Protein AF-A0A161M6V0-F1 (afdb_monomer)

Foldseek 3Di:
DADPLNLVVLQLVQADCVVPVVDPAWDQDPVRATQGPVAGRHHGDPVSSVVCVVVDDYDDDAADDDFDDDPDDDDQDPDPPGDDDDDTDPVQPPPDPRRDPDDDDDDDDDDDDDPPPVSDDDDDDDD

Organism: Triatoma infestans (NCBI:txid30076)

Mean predicted aligned error: 3.37 Å

InterPro domains:
  IPR002884 P domain [PS51829] (59-127)
  IPR008979 Galactose-binding-like domain superfamily [SSF49785] (50-127)
  IPR036852 Peptidase S8/S53 domain superfamily [G3DSA:3.40.50.200] (1-55)
  IPR036852 Peptidase S8/S53 domain superfamily [SSF52743] (2-56)

Radius of gyration: 18.62 Å; Cα contacts (8 Å, |Δi|>4): 99; chains: 1; bounding box: 44×22×49 Å

Structure (mmCIF, N/CA/C/O backbone):
data_AF-A0A161M6V0-F1
#
_entry.id   AF-A0A161M6V0-F1
#
loop_
_atom_site.group_PDB
_atom_site.id
_atom_site.type_symbol
_atom_site.label_atom_id
_atom_site.label_alt_id
_atom_site.label_comp_id
_atom_site.label_asym_id
_atom_site.label_entity_id
_atom_site.label_seq_id
_atom_site.pdbx_PDB_ins_code
_atom_site.Cartn_x
_atom_site.Cartn_y
_atom_site.Cartn_z
_atom_site.occupancy
_atom_site.B_iso_or_equiv
_atom_site.auth_seq_id
_atom_site.auth_comp_id
_atom_site.auth_asym_id
_atom_site.auth_atom_id
_atom_site.pdbx_PDB_model_num
ATOM 1 N N . GLU A 1 1 ? -19.979 -9.148 14.458 1.00 88.12 1 GLU A N 1
ATOM 2 C CA . GLU A 1 1 ? -19.345 -10.071 13.493 1.00 88.12 1 GLU A CA 1
ATOM 3 C C . GLU A 1 1 ? -18.432 -9.278 12.576 1.00 88.12 1 GLU A C 1
ATOM 5 O O . GLU A 1 1 ? -18.854 -8.231 12.100 1.00 88.12 1 GLU A O 1
ATOM 10 N N . LEU A 1 2 ? -17.194 -9.732 12.375 1.00 97.50 2 LEU A N 1
ATOM 11 C CA . LEU A 1 2 ? -16.195 -9.061 11.534 1.00 97.50 2 LEU A CA 1
ATOM 12 C C . LEU A 1 2 ? -15.879 -9.933 10.321 1.00 97.50 2 LEU A C 1
ATOM 14 O O . LEU A 1 2 ? -15.648 -11.134 10.456 1.00 97.50 2 LEU A O 1
ATOM 18 N N . SER A 1 3 ? -15.824 -9.333 9.135 1.00 98.12 3 SER A N 1
ATOM 19 C CA . SER A 1 3 ? -15.321 -10.012 7.942 1.00 98.12 3 SER A CA 1
ATOM 20 C C . SER A 1 3 ? -13.789 -10.095 7.940 1.00 98.12 3 SER A C 1
ATOM 22 O O . SER A 1 3 ? -13.090 -9.415 8.695 1.00 98.12 3 SER A O 1
ATOM 24 N N . TRP A 1 4 ? -13.236 -10.889 7.021 1.00 98.12 4 TRP A N 1
ATOM 25 C CA . TRP A 1 4 ? -11.787 -10.966 6.820 1.00 98.12 4 TRP A CA 1
ATOM 26 C C . TRP A 1 4 ? -11.166 -9.614 6.417 1.00 98.12 4 TRP A C 1
ATOM 28 O O . TRP A 1 4 ? -10.017 -9.352 6.767 1.00 98.12 4 TRP A O 1
ATOM 38 N N . ARG A 1 5 ? -11.917 -8.748 5.714 1.00 98.06 5 ARG A N 1
ATOM 39 C CA . ARG A 1 5 ? -11.478 -7.386 5.350 1.00 98.06 5 ARG A CA 1
ATOM 40 C C . ARG A 1 5 ? -11.503 -6.458 6.549 1.00 98.06 5 ARG A C 1
ATOM 42 O O . ARG A 1 5 ? -10.535 -5.735 6.758 1.00 98.06 5 ARG A O 1
ATOM 49 N N . ASP A 1 6 ? -12.561 -6.518 7.355 1.00 98.50 6 ASP A N 1
ATOM 50 C CA . ASP A 1 6 ? -12.678 -5.716 8.578 1.00 98.50 6 ASP A CA 1
ATOM 51 C C . ASP A 1 6 ? -11.463 -5.917 9.487 1.00 98.50 6 ASP A C 1
ATOM 53 O O . ASP A 1 6 ? -10.873 -4.955 9.971 1.00 98.50 6 ASP A O 1
ATOM 57 N N . MET A 1 7 ? -11.018 -7.167 9.639 1.00 98.38 7 MET A N 1
ATOM 58 C CA . MET A 1 7 ? -9.849 -7.470 10.457 1.00 98.38 7 MET A CA 1
ATOM 59 C C . MET A 1 7 ? -8.557 -6.838 9.935 1.00 98.38 7 MET A C 1
ATOM 61 O O . MET A 1 7 ? -7.755 -6.333 10.718 1.00 98.38 7 MET A O 1
ATOM 65 N N . GLN A 1 8 ? -8.360 -6.801 8.617 1.00 98.50 8 GLN A N 1
ATOM 66 C CA . GLN A 1 8 ? -7.195 -6.132 8.037 1.00 98.50 8 GLN A CA 1
ATOM 67 C C . GLN A 1 8 ? -7.241 -4.619 8.251 1.00 98.50 8 GLN A C 1
ATOM 69 O O . GLN A 1 8 ? -6.227 -4.021 8.608 1.00 98.50 8 GLN A O 1
ATOM 74 N N . HIS A 1 9 ? -8.415 -4.006 8.079 1.00 98.31 9 HIS A N 1
ATOM 75 C CA . HIS A 1 9 ? -8.617 -2.582 8.348 1.00 98.31 9 HIS A CA 1
ATOM 76 C C . HIS A 1 9 ? -8.311 -2.232 9.802 1.00 98.31 9 HIS A C 1
ATOM 78 O O . HIS A 1 9 ? -7.559 -1.292 10.048 1.00 98.31 9 HIS A O 1
ATOM 84 N N . ILE A 1 10 ? -8.818 -3.021 10.752 1.00 98.62 10 ILE A N 1
ATOM 85 C CA . ILE A 1 10 ? -8.550 -2.832 12.182 1.00 98.62 10 ILE A CA 1
ATOM 86 C C . ILE A 1 10 ? -7.043 -2.884 12.451 1.00 98.62 10 ILE A C 1
ATOM 88 O O . ILE A 1 10 ? -6.514 -1.934 13.019 1.00 98.62 10 ILE A O 1
ATOM 92 N N . VAL A 1 11 ? -6.330 -3.905 11.956 1.00 98.56 11 VAL A N 1
ATOM 93 C CA . VAL A 1 11 ? -4.864 -3.999 12.106 1.00 98.56 11 VAL A CA 1
ATOM 94 C C . VAL A 1 11 ? -4.166 -2.745 11.570 1.00 98.56 11 VAL A C 1
ATOM 96 O O . VAL A 1 11 ? -3.368 -2.137 12.278 1.00 98.56 11 VAL A O 1
ATOM 99 N N . VAL A 1 12 ? -4.490 -2.308 10.348 1.00 98.06 12 VAL A N 1
ATOM 100 C CA . VAL A 1 12 ? -3.888 -1.104 9.744 1.00 98.06 12 VAL A CA 1
ATOM 101 C C . VAL A 1 12 ? -4.149 0.152 10.582 1.00 98.06 12 VAL A C 1
ATOM 103 O O . VAL A 1 12 ? -3.286 1.027 10.667 1.00 98.06 12 VAL A O 1
ATOM 106 N N . MET A 1 13 ? -5.336 0.269 11.179 1.00 97.81 13 MET A N 1
ATOM 107 C CA . MET A 1 13 ? -5.743 1.453 11.938 1.00 97.81 13 MET A CA 1
ATOM 108 C C . MET A 1 13 ? -5.184 1.493 13.359 1.00 97.81 13 MET A C 1
ATOM 110 O O . MET A 1 13 ? -5.011 2.590 13.888 1.00 97.81 13 MET A O 1
ATOM 114 N N . THR A 1 14 ? -4.897 0.340 13.964 1.00 98.56 14 THR A N 1
ATOM 115 C CA . THR A 1 14 ? -4.481 0.246 15.373 1.00 98.56 14 THR A CA 1
ATOM 116 C C . THR A 1 14 ? -3.018 -0.139 15.562 1.00 98.56 14 THR A C 1
ATOM 118 O O . THR A 1 14 ? -2.529 -0.105 16.689 1.00 98.56 14 THR A O 1
ATOM 121 N N . SER A 1 15 ? -2.299 -0.518 14.502 1.00 98.50 15 SER A N 1
ATOM 122 C CA . SER A 1 15 ? -0.864 -0.793 14.586 1.00 98.50 15 SER A CA 1
ATOM 123 C C . SER A 1 15 ? -0.076 0.415 15.105 1.00 98.50 15 SER A C 1
ATOM 125 O O . SER A 1 15 ? -0.275 1.552 14.677 1.00 98.50 15 SER A O 1
ATOM 127 N N . ASN A 1 16 ? 0.873 0.151 16.005 1.00 98.12 16 ASN A N 1
ATOM 128 C CA . ASN A 1 16 ? 1.704 1.160 16.648 1.00 98.12 16 ASN A CA 1
ATOM 129 C C . ASN A 1 16 ? 3.148 1.119 16.108 1.00 98.12 16 ASN A C 1
ATOM 131 O O . ASN A 1 16 ? 3.909 0.200 16.439 1.00 98.12 16 ASN A O 1
ATOM 135 N N . PRO A 1 17 ? 3.576 2.114 15.311 1.00 98.00 17 PRO A N 1
ATOM 136 C CA . PRO A 1 17 ? 4.944 2.180 14.805 1.00 98.00 17 PRO A CA 1
ATOM 137 C C . PRO A 1 17 ? 5.939 2.717 15.845 1.00 98.00 17 PRO A C 1
ATOM 139 O O . PRO A 1 17 ? 7.140 2.513 15.686 1.00 98.00 17 PRO A O 1
ATOM 142 N N . SER A 1 18 ? 5.471 3.392 16.904 1.00 97.81 18 SER A N 1
ATOM 143 C CA . SER A 1 18 ? 6.302 4.185 17.829 1.00 97.81 18 SER A CA 1
ATOM 144 C C . SER A 1 18 ? 7.512 3.432 18.399 1.00 97.81 18 SER A C 1
ATOM 146 O O . SER A 1 18 ? 8.612 3.987 18.355 1.00 97.81 18 SER A O 1
ATOM 148 N N . PRO A 1 19 ? 7.383 2.168 18.858 1.00 97.81 19 PRO A N 1
ATOM 149 C CA . PRO A 1 19 ? 8.519 1.414 19.396 1.00 97.81 19 PRO A CA 1
ATOM 150 C C . PRO A 1 19 ? 9.612 1.095 18.363 1.00 97.81 19 PRO A C 1
ATOM 152 O O . PRO A 1 19 ? 10.735 0.771 18.738 1.00 97.81 19 PRO A O 1
ATOM 155 N N . LEU A 1 20 ? 9.295 1.190 17.068 1.00 97.62 20 LEU A N 1
ATOM 156 C CA . LEU A 1 20 ? 10.148 0.789 15.948 1.00 97.62 20 LEU A CA 1
ATOM 157 C C . LEU A 1 20 ? 10.632 1.978 15.098 1.00 97.62 20 LEU A C 1
ATOM 159 O O . LEU A 1 20 ? 11.352 1.772 14.122 1.00 97.62 20 LEU A O 1
ATOM 163 N N . LEU A 1 21 ? 10.280 3.224 15.445 1.00 97.44 21 LEU A N 1
ATOM 164 C CA . LEU A 1 21 ? 10.591 4.412 14.628 1.00 97.44 21 LEU A CA 1
ATOM 165 C C . LEU A 1 21 ? 12.091 4.709 14.470 1.00 97.44 21 LEU A C 1
ATOM 167 O O . LEU A 1 21 ? 12.459 5.481 13.590 1.00 97.44 21 LEU A O 1
ATOM 171 N N . LYS A 1 22 ? 12.953 4.116 15.305 1.00 97.50 22 LYS A N 1
ATOM 172 C CA . LYS A 1 22 ? 14.416 4.245 15.179 1.00 97.50 22 LYS A CA 1
ATOM 173 C C . LYS A 1 22 ? 14.998 3.402 14.038 1.00 97.50 22 LYS A C 1
ATOM 175 O O . LYS A 1 22 ? 16.119 3.662 13.616 1.00 97.50 22 LYS A O 1
ATOM 180 N N . GLU A 1 23 ? 14.262 2.404 13.553 1.00 98.00 23 GLU A N 1
ATOM 181 C CA . GLU A 1 23 ? 14.673 1.589 12.409 1.00 98.00 23 GLU A CA 1
ATOM 182 C C . GLU A 1 23 ? 14.566 2.386 11.101 1.00 98.00 23 GLU A C 1
ATOM 184 O O . GLU A 1 23 ? 13.716 3.263 10.955 1.00 98.00 23 GLU A O 1
ATOM 189 N N . SER A 1 24 ? 15.407 2.079 10.114 1.00 97.56 24 SER A N 1
ATOM 190 C CA . SER A 1 24 ? 15.340 2.722 8.798 1.00 97.56 24 SER A CA 1
ATOM 191 C C . SER A 1 24 ? 14.222 2.137 7.920 1.00 97.56 24 SER A C 1
ATOM 193 O O . SER A 1 24 ? 13.714 1.040 8.153 1.00 97.56 24 SER A O 1
ATOM 195 N N . GLY A 1 25 ? 13.830 2.876 6.876 1.00 96.38 25 GLY A N 1
ATOM 196 C CA . GLY A 1 25 ? 12.861 2.407 5.876 1.00 96.38 25 GLY A CA 1
ATOM 197 C C . GLY A 1 25 ? 11.393 2.734 6.168 1.00 96.38 25 GLY A C 1
ATOM 198 O O . GLY A 1 25 ? 10.521 2.282 5.430 1.00 96.38 25 GLY A O 1
ATOM 199 N N . TRP A 1 26 ? 11.106 3.526 7.205 1.00 98.25 26 TRP A N 1
ATOM 200 C CA . TRP A 1 26 ? 9.782 4.122 7.392 1.00 98.25 26 TRP A CA 1
ATOM 201 C C . TRP A 1 26 ? 9.519 5.214 6.358 1.00 98.25 26 TRP A C 1
ATOM 203 O O . TRP A 1 26 ? 10.297 6.157 6.224 1.00 98.25 26 TRP A O 1
ATOM 213 N N . ILE A 1 27 ? 8.366 5.132 5.705 1.00 98.00 27 ILE A N 1
ATOM 214 C CA . ILE A 1 27 ? 7.815 6.187 4.855 1.00 98.00 27 ILE A CA 1
ATOM 215 C C . ILE A 1 27 ? 6.448 6.613 5.396 1.00 98.00 27 ILE A C 1
ATOM 217 O O . ILE A 1 27 ? 5.787 5.861 6.114 1.00 98.00 27 ILE A O 1
ATOM 221 N N . THR A 1 28 ? 6.030 7.835 5.082 1.00 97.88 28 THR A N 1
ATOM 222 C CA . THR A 1 28 ? 4.664 8.302 5.342 1.00 97.88 28 THR A CA 1
ATOM 223 C C . THR A 1 28 ? 3.857 8.149 4.055 1.00 97.88 28 THR A C 1
ATOM 225 O O . THR A 1 28 ? 4.283 8.648 3.018 1.00 97.88 28 THR A O 1
ATOM 228 N N . ASN A 1 29 ? 2.723 7.448 4.102 1.00 97.06 29 ASN A N 1
ATOM 229 C CA . ASN A 1 29 ? 1.860 7.254 2.933 1.00 97.06 29 ASN A CA 1
ATOM 230 C C . ASN A 1 29 ? 0.907 8.449 2.696 1.00 97.06 29 ASN A C 1
ATOM 232 O O . ASN A 1 29 ? 0.855 9.385 3.496 1.00 97.06 29 ASN A O 1
ATOM 236 N N . GLY A 1 30 ? 0.108 8.394 1.624 1.00 95.75 30 GLY A N 1
ATOM 237 C CA . GLY A 1 30 ? -0.818 9.471 1.235 1.00 95.75 30 GLY A CA 1
ATOM 238 C C . GLY A 1 30 ? -1.936 9.792 2.240 1.00 95.75 30 GLY A C 1
ATOM 239 O O . GLY A 1 30 ? -2.583 10.824 2.115 1.00 95.75 30 GLY A O 1
ATOM 240 N N . VAL A 1 31 ? -2.145 8.953 3.262 1.00 95.56 31 VAL A N 1
ATOM 241 C CA . VAL A 1 31 ? -3.099 9.194 4.364 1.00 95.56 31 VAL A CA 1
ATOM 242 C C . VAL A 1 31 ? -2.390 9.458 5.698 1.00 95.56 31 VAL A C 1
ATOM 244 O O . VAL A 1 31 ? -2.953 9.242 6.769 1.00 95.56 31 VAL A O 1
ATOM 247 N N . ASN A 1 32 ? -1.135 9.914 5.635 1.00 96.62 32 ASN A N 1
ATOM 248 C CA . ASN A 1 32 ? -0.302 10.300 6.773 1.00 96.62 32 ASN A CA 1
ATOM 249 C C . ASN A 1 32 ? -0.038 9.183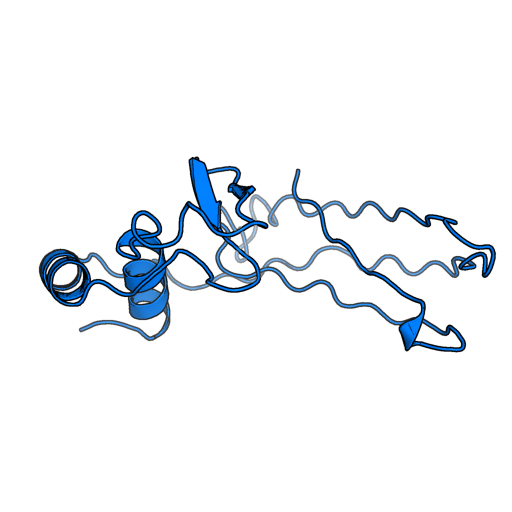 7.806 1.00 96.62 32 ASN A C 1
ATOM 251 O O . ASN A 1 32 ? 0.200 9.451 8.984 1.00 96.62 32 ASN A O 1
ATOM 255 N N . ARG A 1 33 ? -0.044 7.913 7.381 1.00 97.12 33 ARG A N 1
ATOM 256 C CA . ARG A 1 33 ? 0.354 6.776 8.226 1.00 97.12 33 ARG A CA 1
ATOM 257 C C . ARG A 1 33 ? 1.793 6.363 7.939 1.00 97.12 33 ARG A C 1
ATOM 259 O O . ARG A 1 33 ? 2.233 6.371 6.788 1.00 97.12 33 ARG A O 1
ATOM 266 N N . LYS A 1 34 ? 2.520 5.974 8.988 1.00 98.12 34 LYS A N 1
ATOM 267 C CA . LYS A 1 34 ? 3.853 5.374 8.861 1.00 98.12 34 LYS A CA 1
ATOM 268 C C . LYS A 1 34 ? 3.725 3.934 8.374 1.00 98.12 34 LYS A C 1
ATOM 270 O O . LYS A 1 34 ? 2.963 3.159 8.941 1.00 98.12 34 LYS A O 1
ATOM 275 N N . VAL A 1 35 ? 4.491 3.587 7.346 1.00 98.25 3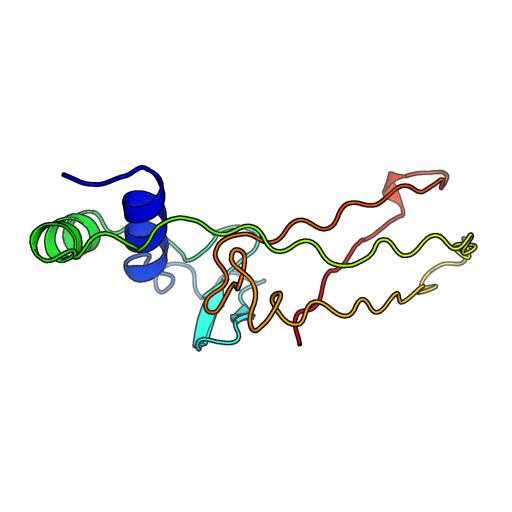5 VAL A N 1
ATOM 276 C CA . VAL A 1 35 ? 4.584 2.227 6.812 1.00 98.25 35 VAL A CA 1
ATOM 277 C C . VAL A 1 35 ? 6.042 1.875 6.531 1.00 98.25 35 VAL A C 1
ATOM 279 O O . VAL A 1 35 ? 6.835 2.728 6.134 1.00 98.25 35 VAL A O 1
ATOM 282 N N . SER A 1 36 ? 6.406 0.622 6.769 1.00 98.38 36 SER A N 1
ATOM 283 C CA . SER A 1 36 ? 7.725 0.062 6.488 1.00 98.38 36 SER A CA 1
ATOM 284 C C . SER A 1 36 ? 7.572 -1.257 5.745 1.00 98.38 36 SER A C 1
ATOM 286 O O . SER A 1 36 ? 6.744 -2.089 6.109 1.00 98.38 36 SER A O 1
ATOM 288 N N . HIS A 1 37 ? 8.426 -1.507 4.753 1.00 97.62 37 HIS A N 1
ATOM 289 C CA . HIS A 1 37 ? 8.481 -2.817 4.096 1.00 97.62 37 HIS A CA 1
ATOM 290 C C . HIS A 1 37 ? 8.912 -3.949 5.046 1.00 97.62 37 HIS A C 1
ATOM 292 O O . HIS A 1 37 ? 8.635 -5.110 4.763 1.00 97.62 37 HIS A O 1
ATOM 298 N N . LYS A 1 38 ? 9.569 -3.625 6.170 1.00 97.81 38 LYS A N 1
ATOM 299 C CA . LYS A 1 38 ? 10.005 -4.594 7.189 1.00 97.81 38 LYS A CA 1
ATOM 300 C C . LYS A 1 38 ? 8.932 -4.857 8.251 1.00 97.81 38 LYS A C 1
ATOM 302 O O . LYS A 1 38 ? 8.872 -5.960 8.780 1.00 97.81 38 LYS A O 1
ATOM 307 N N . PHE A 1 39 ? 8.103 -3.858 8.565 1.00 98.06 39 PHE A N 1
ATOM 308 C CA . PHE A 1 39 ? 7.204 -3.888 9.732 1.00 98.06 39 PHE A CA 1
ATOM 309 C C . PHE A 1 39 ? 5.726 -3.612 9.422 1.00 98.06 39 PHE A C 1
ATOM 311 O O . PHE A 1 39 ? 4.913 -3.552 10.342 1.00 98.06 39 PHE A O 1
ATOM 318 N N . GLY A 1 40 ? 5.353 -3.400 8.158 1.00 98.19 40 GLY A N 1
ATOM 319 C CA . GLY A 1 40 ? 4.006 -2.953 7.806 1.00 98.19 40 GLY A CA 1
ATOM 320 C C . GLY A 1 40 ? 3.679 -1.619 8.481 1.00 98.19 40 GLY A C 1
ATOM 321 O O . GLY A 1 40 ? 4.484 -0.688 8.429 1.00 98.19 40 GLY A O 1
ATOM 322 N N . TYR A 1 41 ? 2.518 -1.534 9.131 1.00 98.44 41 TYR A N 1
ATOM 323 C CA . TYR A 1 41 ? 2.078 -0.345 9.876 1.00 98.44 41 TYR A CA 1
ATOM 324 C C . TYR A 1 41 ? 2.623 -0.271 11.318 1.00 98.44 41 TYR A C 1
ATOM 326 O O . TYR A 1 41 ? 2.367 0.704 12.020 1.00 98.44 41 TYR A O 1
ATOM 334 N N . GLY A 1 42 ? 3.402 -1.263 11.768 1.00 98.31 42 GLY A N 1
ATOM 335 C CA . GLY A 1 42 ? 3.968 -1.324 13.118 1.00 98.31 42 GLY A CA 1
ATOM 336 C C . GLY A 1 42 ? 3.501 -2.539 13.914 1.00 98.31 42 GLY A C 1
ATOM 337 O O . GLY A 1 42 ? 2.948 -3.491 13.368 1.00 98.31 42 GLY A O 1
ATOM 338 N N . LEU A 1 43 ? 3.748 -2.514 15.223 1.00 98.19 43 LEU A N 1
ATOM 339 C CA . LEU A 1 43 ? 3.369 -3.608 16.118 1.00 98.19 43 LEU A CA 1
ATOM 340 C C . LEU A 1 43 ? 1.848 -3.659 16.287 1.00 98.19 43 LEU A C 1
ATOM 342 O O . LEU A 1 43 ? 1.203 -2.619 16.384 1.00 98.19 43 LEU A O 1
ATOM 346 N N . MET A 1 44 ? 1.276 -4.861 16.345 1.00 98.19 44 MET A N 1
ATOM 347 C CA . MET A 1 44 ? -0.138 -5.028 16.688 1.00 98.19 44 MET A CA 1
ATOM 348 C C . MET A 1 44 ? -0.367 -4.655 18.155 1.00 98.19 44 MET A C 1
ATOM 350 O O . MET A 1 44 ? 0.315 -5.169 19.041 1.00 98.19 44 MET A O 1
ATOM 354 N N . ASP A 1 45 ? -1.343 -3.787 18.400 1.00 98.12 45 ASP A N 1
ATOM 355 C CA . ASP A 1 45 ? -1.815 -3.435 19.736 1.00 98.12 45 ASP A CA 1
ATOM 356 C C . ASP A 1 45 ? -3.148 -4.147 19.992 1.00 98.12 45 ASP A C 1
ATOM 358 O O . ASP A 1 45 ? -4.188 -3.754 19.466 1.00 98.12 45 ASP A O 1
ATOM 362 N N . GLY A 1 46 ? -3.109 -5.227 20.776 1.00 98.38 46 GLY A N 1
ATOM 363 C CA . GLY A 1 46 ? -4.285 -6.064 21.019 1.00 98.38 46 GLY A CA 1
ATOM 364 C C . GLY A 1 46 ? -5.425 -5.326 21.724 1.00 98.38 46 GLY A C 1
ATOM 365 O O . GLY A 1 46 ? -6.586 -5.548 21.388 1.00 98.38 46 GLY A O 1
ATOM 366 N N . ALA A 1 47 ? -5.112 -4.418 22.652 1.00 98.50 47 ALA A N 1
ATOM 367 C CA . ALA A 1 47 ? -6.131 -3.638 23.347 1.00 98.50 47 ALA A CA 1
ATOM 368 C C . ALA A 1 47 ? -6.790 -2.639 22.389 1.00 98.50 47 ALA A C 1
ATOM 370 O O . ALA A 1 47 ? -8.015 -2.564 22.322 1.00 98.50 47 ALA A O 1
ATOM 371 N N . ALA A 1 48 ? -5.993 -1.924 21.589 1.00 98.56 48 ALA A N 1
ATOM 372 C CA . ALA A 1 48 ? -6.522 -1.005 20.585 1.00 98.56 48 ALA A CA 1
ATOM 373 C C . ALA A 1 48 ? -7.356 -1.731 19.514 1.00 98.56 48 ALA A C 1
ATOM 375 O O . ALA A 1 48 ? -8.407 -1.225 19.121 1.00 98.56 48 ALA A O 1
ATOM 376 N N . MET A 1 49 ? -6.931 -2.925 19.083 1.00 98.69 49 MET A N 1
ATOM 377 C CA . MET A 1 49 ? -7.682 -3.759 18.137 1.00 98.69 49 MET A CA 1
ATOM 378 C C . MET A 1 49 ? -9.064 -4.139 18.676 1.00 98.69 49 MET A C 1
ATOM 380 O O . MET A 1 49 ? -10.052 -3.959 17.968 1.00 98.69 49 MET A O 1
ATOM 384 N N . VAL A 1 50 ? -9.148 -4.641 19.915 1.00 98.44 50 VAL A N 1
ATOM 385 C CA . VAL A 1 50 ? -10.429 -5.034 20.531 1.00 98.44 50 VAL A CA 1
ATOM 386 C C . VAL A 1 50 ? -11.327 -3.815 20.743 1.00 98.44 50 VAL A C 1
ATOM 388 O O . VAL A 1 50 ? -12.483 -3.840 20.330 1.00 98.44 50 VAL A O 1
ATOM 391 N N . ASN A 1 51 ? -10.786 -2.721 21.284 1.00 98.44 51 ASN A N 1
ATOM 392 C CA . ASN A 1 51 ? -11.553 -1.494 21.515 1.00 98.44 51 ASN A CA 1
ATOM 393 C C . ASN A 1 51 ? -12.145 -0.924 20.215 1.00 98.44 51 ASN A C 1
ATOM 395 O O . ASN A 1 51 ? -13.283 -0.456 20.203 1.00 98.44 51 ASN A O 1
ATOM 399 N N . LEU A 1 52 ? -11.385 -0.961 19.111 1.00 98.56 52 LEU A N 1
ATOM 400 C CA . LEU A 1 52 ? -11.887 -0.535 17.805 1.00 98.56 52 LEU A CA 1
ATOM 401 C C . LEU A 1 52 ? -12.917 -1.527 17.243 1.00 98.56 52 LEU A C 1
ATOM 403 O O . LEU A 1 52 ? -13.915 -1.101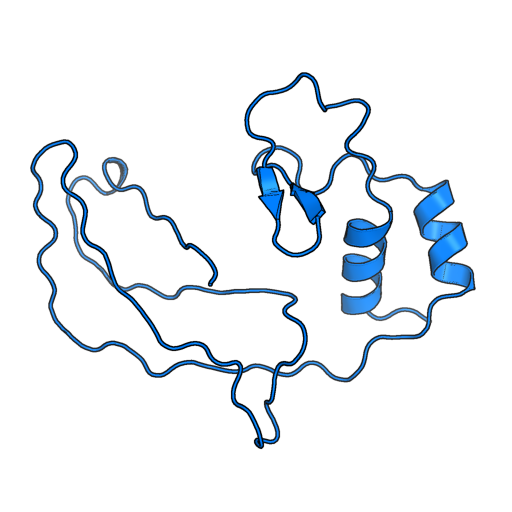 16.665 1.00 98.56 52 LEU A O 1
ATOM 407 N N . ALA A 1 53 ? -12.698 -2.832 17.428 1.00 98.44 53 ALA A N 1
ATOM 408 C CA . ALA A 1 53 ? -13.597 -3.889 16.969 1.00 98.44 53 ALA A CA 1
ATOM 409 C C . ALA A 1 53 ? -15.000 -3.804 17.595 1.00 98.44 53 ALA A C 1
ATOM 411 O O . ALA A 1 53 ? -15.987 -4.035 16.899 1.00 98.44 53 ALA A O 1
ATOM 412 N N . GLU A 1 54 ? -15.105 -3.447 18.879 1.00 98.06 54 GLU A N 1
ATOM 413 C CA . GLU A 1 54 ? -16.387 -3.308 19.593 1.00 98.06 54 GLU A CA 1
ATOM 414 C C . GLU A 1 54 ? -17.297 -2.219 19.006 1.00 98.06 54 GLU A C 1
ATOM 416 O O . GLU A 1 54 ? -18.519 -2.294 19.120 1.00 98.06 54 GLU A O 1
ATOM 421 N N . GLN A 1 55 ? -16.703 -1.217 18.357 1.00 97.62 55 GLN A N 1
ATOM 422 C CA . GLN A 1 55 ? -17.394 -0.060 17.780 1.00 97.62 55 GLN A CA 1
ATOM 423 C C . GLN A 1 55 ? -17.348 -0.083 16.244 1.00 97.62 55 GLN A C 1
ATOM 425 O O . GLN A 1 55 ? -17.694 0.898 15.582 1.00 97.62 55 GLN A O 1
ATOM 430 N N . TRP A 1 56 ? -16.880 -1.192 15.665 1.00 98.12 56 TRP A N 1
ATOM 431 C CA . TRP A 1 56 ? -16.592 -1.288 14.246 1.00 98.12 56 TRP A CA 1
ATOM 432 C C . TRP A 1 56 ? -17.868 -1.345 13.414 1.00 98.12 56 TRP A C 1
ATOM 434 O O . TRP A 1 56 ? -18.748 -2.179 13.627 1.00 98.12 56 TRP A O 1
ATOM 444 N N . THR A 1 57 ? -17.928 -0.494 12.395 1.00 97.62 57 THR A N 1
ATOM 445 C CA . THR A 1 57 ? -18.916 -0.621 11.325 1.00 97.62 57 THR A CA 1
ATOM 446 C C . THR A 1 57 ? -18.263 -1.347 10.160 1.00 97.62 57 THR A C 1
ATOM 448 O O . THR A 1 57 ? -17.270 -0.860 9.621 1.00 97.62 57 THR A O 1
ATOM 451 N N . SER A 1 58 ? -18.815 -2.502 9.777 1.00 96.94 58 SER A N 1
ATOM 452 C CA . SER A 1 58 ? -18.265 -3.305 8.684 1.00 96.94 58 SER A CA 1
ATOM 453 C C . SER A 1 58 ? -18.104 -2.504 7.397 1.00 96.94 58 SER A C 1
ATOM 455 O O . SER A 1 58 ? -18.967 -1.704 7.023 1.00 96.94 58 SER A O 1
ATOM 457 N N . VAL A 1 59 ? -16.995 -2.751 6.701 1.00 96.88 59 VAL A N 1
ATOM 458 C CA . VAL A 1 59 ? -16.696 -2.071 5.443 1.00 96.88 59 VAL A CA 1
ATOM 459 C C . VAL A 1 59 ? -17.703 -2.451 4.347 1.00 96.88 59 VAL A C 1
ATOM 461 O O . VAL A 1 59 ? -18.224 -3.571 4.345 1.00 96.88 59 VAL A O 1
ATOM 464 N N . PRO A 1 60 ? -17.959 -1.560 3.369 1.00 95.44 60 PRO A N 1
ATOM 465 C CA . PRO A 1 60 ? -18.821 -1.870 2.231 1.00 95.44 60 PRO A CA 1
ATOM 466 C C . PRO A 1 60 ? -18.317 -3.066 1.400 1.00 95.44 60 PRO A C 1
ATOM 468 O O . PRO A 1 60 ? -17.147 -3.463 1.524 1.00 95.44 60 PRO A O 1
ATOM 471 N N . PRO A 1 61 ? -19.156 -3.623 0.501 1.00 95.25 61 PRO A N 1
ATOM 472 C CA . PRO A 1 61 ? -18.743 -4.657 -0.444 1.00 95.25 61 PRO A CA 1
ATOM 473 C C . PRO A 1 61 ? -17.442 -4.313 -1.176 1.00 95.25 61 PRO A C 1
ATOM 475 O O . PRO A 1 61 ? -17.151 -3.154 -1.468 1.00 95.25 61 PRO A O 1
ATOM 478 N N . GLN A 1 62 ? -16.625 -5.332 -1.432 1.00 96.88 62 GLN A N 1
ATOM 479 C CA . GLN A 1 62 ? -15.338 -5.152 -2.093 1.00 96.88 62 GLN A CA 1
ATOM 480 C C . GLN A 1 62 ? -15.555 -4.900 -3.583 1.00 96.88 62 GLN A C 1
ATOM 482 O O . GLN A 1 62 ? -16.236 -5.685 -4.240 1.00 96.88 62 GLN A O 1
ATOM 487 N N . HIS A 1 63 ? -14.911 -3.870 -4.126 1.00 97.38 63 HIS A N 1
ATOM 488 C CA . HIS A 1 63 ? -14.854 -3.627 -5.565 1.00 97.38 63 HIS A CA 1
ATOM 489 C C . HIS A 1 63 ? -13.434 -3.845 -6.087 1.00 97.38 63 HIS A C 1
ATOM 491 O O . HIS A 1 63 ? -12.453 -3.580 -5.390 1.00 97.38 63 HIS A O 1
ATOM 497 N N . ILE A 1 64 ? -13.325 -4.328 -7.326 1.00 97.06 64 ILE A N 1
ATOM 498 C CA . ILE A 1 64 ? -12.042 -4.534 -8.002 1.00 97.06 64 ILE A CA 1
ATOM 499 C C . ILE A 1 64 ? -12.060 -3.749 -9.309 1.00 97.06 64 ILE A C 1
ATOM 501 O O . ILE A 1 64 ? -12.648 -4.183 -10.299 1.00 97.06 64 ILE A O 1
ATOM 505 N N . CYS A 1 65 ? -11.369 -2.613 -9.317 1.00 96.62 65 CYS A N 1
ATOM 506 C CA . CYS A 1 65 ? -11.066 -1.885 -10.540 1.00 96.62 65 CYS A CA 1
ATOM 507 C C . CYS A 1 65 ? -9.805 -2.463 -11.194 1.00 96.62 65 CYS A C 1
ATOM 509 O O . CYS A 1 65 ? -8.798 -2.705 -10.525 1.00 96.62 65 CYS A O 1
ATOM 511 N N . LYS A 1 66 ? -9.858 -2.684 -12.509 1.00 95.31 66 LYS A N 1
ATOM 512 C CA . LYS A 1 66 ? -8.712 -3.108 -13.319 1.00 95.31 66 LYS A CA 1
ATOM 513 C C . LYS A 1 66 ? -8.407 -2.002 -14.320 1.00 95.31 66 LYS A C 1
ATOM 515 O O . LYS A 1 66 ? -9.297 -1.612 -15.071 1.00 95.31 66 LYS A O 1
ATOM 520 N N . SER A 1 67 ? -7.171 -1.513 -14.322 1.00 92.12 67 SER A N 1
ATOM 521 C CA . SER A 1 67 ? -6.695 -0.617 -15.374 1.00 92.12 67 SER A CA 1
ATOM 522 C C . SER A 1 67 ? -6.598 -1.369 -16.701 1.00 92.12 67 SER A C 1
ATOM 524 O O . SER A 1 67 ? -6.536 -2.602 -16.729 1.00 92.12 67 SER A O 1
ATOM 526 N N . GLN A 1 68 ? -6.548 -0.625 -17.803 1.00 90.38 68 GLN A N 1
ATOM 527 C CA . GLN A 1 68 ? -6.192 -1.211 -19.091 1.00 90.38 68 GLN A CA 1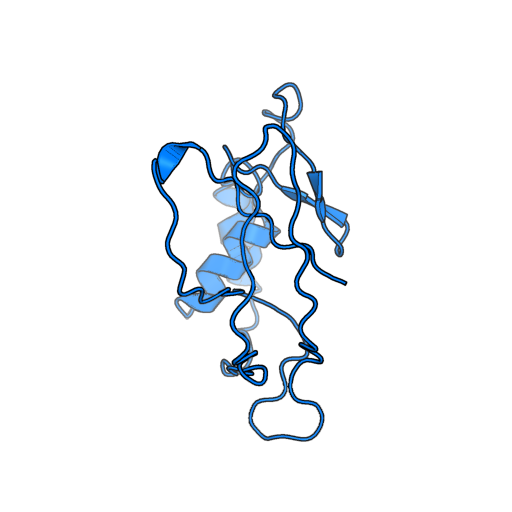
ATOM 528 C C . GLN A 1 68 ? -4.764 -1.770 -19.038 1.00 90.38 68 GLN A C 1
ATOM 530 O O . GLN A 1 68 ? -3.887 -1.220 -18.366 1.00 90.38 68 GLN A O 1
ATOM 535 N N . GLU A 1 69 ? -4.548 -2.891 -19.721 1.00 90.12 69 GLU A N 1
ATOM 536 C CA . GLU A 1 69 ? -3.222 -3.485 -19.860 1.00 90.12 69 GLU A CA 1
ATOM 537 C C . GLU A 1 69 ? -2.384 -2.647 -20.831 1.00 90.12 69 GLU A C 1
ATOM 539 O O . GLU A 1 69 ? -2.849 -2.280 -21.910 1.00 90.12 69 GLU A O 1
ATOM 544 N N . VAL A 1 70 ? -1.137 -2.356 -20.460 1.00 91.25 70 VAL A N 1
ATOM 545 C CA . VAL A 1 70 ? -0.173 -1.716 -21.364 1.00 91.25 70 VAL A CA 1
ATOM 546 C C . VAL A 1 70 ? 0.514 -2.818 -22.165 1.00 91.25 70 VAL A C 1
ATOM 548 O O . VAL A 1 70 ? 1.438 -3.464 -21.674 1.00 91.25 70 VAL A O 1
ATOM 551 N N . ILE A 1 71 ? 0.026 -3.057 -23.384 1.00 89.62 71 ILE A N 1
ATOM 552 C CA . ILE A 1 71 ? 0.541 -4.089 -24.295 1.00 89.62 71 ILE A CA 1
ATOM 553 C C . ILE A 1 71 ? 1.531 -3.438 -25.263 1.00 89.62 71 ILE A C 1
ATOM 555 O O . ILE A 1 71 ? 1.212 -3.144 -26.412 1.00 89.62 71 ILE A O 1
ATOM 559 N N . GLU A 1 72 ? 2.735 -3.175 -24.768 1.00 89.38 72 GLU A N 1
ATOM 560 C CA . GLU A 1 72 ? 3.829 -2.612 -25.557 1.00 89.38 72 GLU A CA 1
ATOM 561 C C . GLU A 1 72 ? 5.142 -3.296 -25.183 1.00 89.38 72 GLU A C 1
ATOM 563 O O . GLU A 1 72 ? 5.506 -3.360 -24.004 1.00 89.38 72 GLU A O 1
ATOM 568 N N . ASP A 1 73 ? 5.885 -3.760 -26.187 1.00 89.75 73 ASP A N 1
ATOM 569 C CA . ASP A 1 73 ? 7.224 -4.298 -25.975 1.00 89.75 73 ASP A CA 1
ATOM 570 C C . ASP A 1 73 ? 8.192 -3.154 -25.662 1.00 89.75 73 ASP A C 1
ATOM 572 O O . ASP A 1 73 ? 8.516 -2.321 -26.512 1.00 89.75 73 ASP A O 1
ATOM 576 N N . ARG A 1 74 ? 8.671 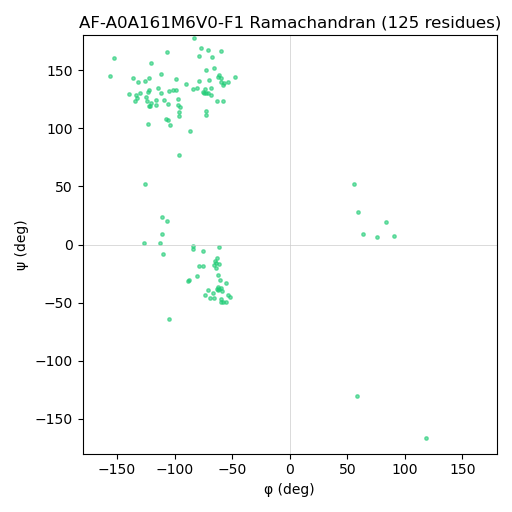-3.112 -24.416 1.00 93.69 74 ARG A N 1
ATOM 577 C CA . ARG A 1 74 ? 9.640 -2.119 -23.942 1.00 93.69 74 ARG A CA 1
ATOM 578 C C . ARG A 1 74 ? 10.936 -2.813 -23.548 1.00 93.69 74 ARG A C 1
ATOM 580 O O . ARG A 1 74 ? 10.951 -3.666 -22.661 1.00 93.69 74 ARG A O 1
ATOM 587 N N . ALA A 1 75 ? 12.032 -2.439 -24.203 1.00 93.56 75 ALA A N 1
ATOM 588 C CA . ALA A 1 75 ? 13.349 -2.955 -23.858 1.00 93.56 75 ALA A CA 1
ATOM 589 C C . ALA A 1 75 ? 13.793 -2.422 -22.487 1.00 93.56 75 ALA A C 1
ATOM 591 O O . ALA A 1 75 ? 13.674 -1.230 -22.202 1.00 93.56 75 ALA A O 1
ATOM 592 N N . ILE A 1 76 ? 14.330 -3.310 -21.651 1.00 94.75 76 ILE A N 1
ATOM 593 C CA . ILE A 1 76 ? 14.986 -2.944 -20.394 1.00 94.75 76 ILE A CA 1
ATOM 594 C C . ILE A 1 76 ? 16.487 -2.875 -20.681 1.00 94.75 76 ILE A C 1
ATOM 596 O O . ILE A 1 76 ? 17.099 -3.898 -20.991 1.00 94.75 76 ILE A O 1
ATOM 600 N N . ASP A 1 77 ? 17.070 -1.680 -20.598 1.00 95.12 77 ASP A N 1
ATOM 601 C CA . ASP A 1 77 ? 18.512 -1.479 -20.767 1.00 95.12 77 ASP A CA 1
ATOM 602 C C . ASP A 1 77 ? 19.273 -2.219 -19.646 1.00 95.12 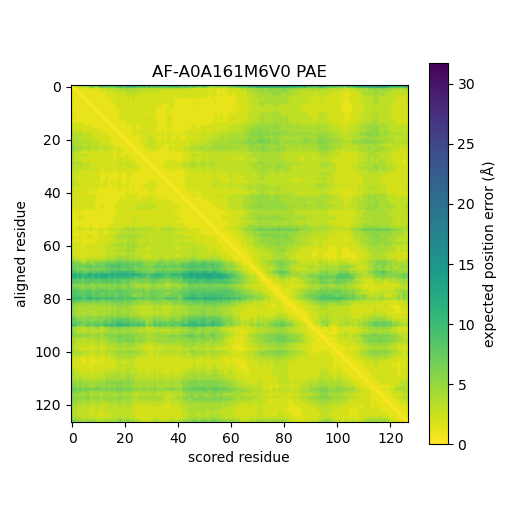77 ASP A C 1
ATOM 604 O O . ASP A 1 77 ? 18.998 -1.974 -18.471 1.00 95.12 77 ASP A O 1
ATOM 608 N N . PRO A 1 78 ? 20.205 -3.138 -19.955 1.00 94.06 78 PRO A N 1
ATOM 609 C CA . PRO A 1 78 ? 20.945 -3.882 -18.940 1.00 94.06 78 PRO A CA 1
ATOM 610 C C . PRO A 1 78 ? 22.045 -3.068 -18.244 1.00 94.06 78 PRO A C 1
ATOM 612 O O . PRO A 1 78 ? 22.674 -3.580 -17.314 1.00 94.06 78 PRO A O 1
ATOM 615 N N . SER A 1 79 ? 22.310 -1.838 -18.688 1.00 95.00 79 SER A N 1
ATOM 616 C CA . SER A 1 79 ? 23.312 -0.958 -18.092 1.00 95.00 79 SER A CA 1
ATOM 617 C C . SER A 1 79 ? 23.002 -0.681 -16.621 1.00 95.00 79 SER A C 1
ATOM 619 O O . SER A 1 79 ? 21.849 -0.534 -16.214 1.00 95.00 79 SER A O 1
ATOM 621 N N . PHE A 1 80 ? 24.047 -0.592 -15.796 1.00 92.75 80 PHE A N 1
ATOM 622 C CA . PHE A 1 80 ? 23.879 -0.278 -14.380 1.00 92.75 80 PHE A CA 1
ATOM 623 C C . PHE A 1 80 ? 23.146 1.059 -14.214 1.00 92.75 80 PHE A C 1
ATOM 625 O O . PHE A 1 80 ? 23.446 2.021 -14.918 1.00 92.75 80 PHE A O 1
ATOM 632 N N . SER A 1 81 ? 22.216 1.125 -13.257 1.00 91.56 81 SER A N 1
ATOM 633 C CA . SER A 1 81 ? 21.375 2.298 -12.957 1.00 91.56 81 SER A CA 1
ATOM 634 C C . SER A 1 81 ? 20.401 2.760 -14.052 1.00 91.56 81 SER A C 1
ATOM 636 O O . SER A 1 81 ? 19.772 3.803 -13.875 1.00 91.56 81 SER A O 1
ATOM 638 N N . SER A 1 82 ? 20.217 2.000 -15.137 1.00 95.12 82 SER A N 1
ATOM 639 C CA . SER A 1 82 ? 19.159 2.286 -16.110 1.00 95.12 82 SER A CA 1
ATOM 640 C C . SER A 1 82 ? 17.770 2.208 -15.450 1.00 95.12 82 SER A C 1
ATOM 642 O O . SER A 1 82 ? 17.532 1.423 -14.525 1.00 95.12 82 SER A O 1
ATOM 644 N N . VAL A 1 83 ? 16.837 3.049 -15.904 1.00 95.69 83 VAL A N 1
ATOM 645 C CA . VAL A 1 83 ? 15.465 3.088 -15.382 1.00 95.69 83 VAL A CA 1
ATOM 646 C C . VAL A 1 83 ? 14.485 3.105 -16.543 1.00 95.69 83 VAL A C 1
ATOM 648 O O . VAL A 1 83 ? 14.548 3.975 -17.408 1.00 95.69 83 VAL A O 1
ATOM 651 N N . LEU A 1 84 ? 13.548 2.160 -16.527 1.00 95.69 84 LEU A N 1
ATOM 652 C CA . LEU A 1 84 ? 12.376 2.159 -17.391 1.00 95.69 84 LEU A CA 1
ATOM 653 C C . LEU A 1 84 ? 11.152 2.534 -16.554 1.00 95.69 84 LEU A C 1
ATOM 655 O O . LEU A 1 84 ? 10.811 1.825 -15.606 1.00 95.69 84 LEU A O 1
ATOM 659 N N . THR A 1 85 ? 10.478 3.620 -16.928 1.00 95.44 85 THR A N 1
ATOM 660 C CA . THR A 1 85 ? 9.244 4.074 -16.273 1.00 95.44 85 THR A CA 1
ATOM 661 C C . THR A 1 85 ? 8.041 3.763 -17.154 1.00 95.44 85 THR A C 1
ATOM 663 O O . THR A 1 85 ? 8.028 4.056 -18.351 1.00 95.44 85 THR A O 1
ATOM 666 N N . VAL A 1 86 ? 7.009 3.178 -16.548 1.00 94.06 86 VAL A N 1
ATOM 667 C CA . VAL A 1 86 ? 5.713 2.929 -17.182 1.00 94.06 86 VAL A CA 1
ATOM 668 C C . VAL A 1 86 ? 4.645 3.590 -16.325 1.00 94.06 86 VAL A C 1
ATOM 670 O O . VAL A 1 86 ? 4.540 3.298 -15.135 1.00 94.06 86 VAL A O 1
ATOM 673 N N . THR A 1 87 ? 3.860 4.473 -16.933 1.00 93.00 87 THR A N 1
ATOM 674 C CA . THR A 1 87 ? 2.711 5.111 -16.289 1.00 93.00 87 THR A CA 1
ATOM 675 C C . THR A 1 87 ? 1.442 4.421 -16.761 1.00 93.00 87 THR A C 1
ATOM 677 O O . THR A 1 87 ? 1.270 4.192 -17.957 1.00 93.00 87 THR A O 1
ATOM 680 N N . VAL A 1 88 ? 0.563 4.093 -15.819 1.00 92.06 88 VAL A N 1
ATOM 681 C CA . VAL A 1 88 ? -0.741 3.480 -16.077 1.00 92.06 88 VAL A CA 1
ATOM 682 C C . VAL A 1 88 ? -1.800 4.377 -15.458 1.00 92.06 88 VAL A C 1
ATOM 684 O O . VAL A 1 88 ? -1.667 4.761 -14.296 1.00 92.06 88 VAL A O 1
ATOM 687 N N . ASP A 1 89 ? -2.846 4.703 -16.216 1.00 89.31 89 ASP A N 1
ATOM 688 C CA . ASP A 1 89 ? -4.017 5.363 -15.645 1.00 89.31 89 ASP A CA 1
ATOM 689 C C . ASP A 1 89 ? -4.814 4.351 -14.808 1.00 89.31 89 ASP A C 1
ATOM 691 O O . ASP A 1 89 ? -5.342 3.355 -15.312 1.00 89.31 89 ASP A O 1
ATOM 695 N N . ALA A 1 90 ? -4.857 4.609 -13.503 1.00 89.75 90 ALA A N 1
ATOM 696 C CA . ALA A 1 90 ? -5.551 3.810 -12.505 1.00 89.75 90 ALA A CA 1
ATOM 697 C C . ALA A 1 90 ? -6.523 4.685 -11.695 1.00 89.75 90 ALA A C 1
ATOM 699 O O . ALA A 1 90 ? -6.509 4.680 -10.466 1.00 89.75 90 ALA A O 1
ATOM 700 N N . SER A 1 91 ? -7.386 5.429 -12.390 1.00 88.44 91 SER A N 1
ATOM 701 C CA . SER A 1 91 ? -8.381 6.359 -11.824 1.00 88.44 91 SER A CA 1
ATOM 702 C C . SER A 1 91 ? -9.457 5.753 -10.904 1.00 88.44 91 SER A C 1
ATOM 704 O O . SER A 1 91 ? -10.291 6.487 -10.379 1.00 88.44 91 SER A O 1
ATOM 706 N N . GLY A 1 92 ? -9.473 4.434 -10.684 1.00 94.44 92 GLY A N 1
ATOM 707 C CA . GLY A 1 92 ? -10.434 3.789 -9.779 1.00 94.44 92 GLY A CA 1
ATOM 708 C C . GLY A 1 92 ? -11.800 3.487 -10.403 1.00 94.44 92 GLY A C 1
ATOM 709 O O . GLY A 1 92 ? -12.755 3.248 -9.672 1.00 94.44 92 GLY A O 1
ATOM 710 N N . CYS A 1 93 ? -11.899 3.440 -11.737 1.00 95.31 93 CYS A N 1
ATOM 711 C CA . CYS A 1 93 ? -13.108 3.048 -12.478 1.00 95.31 93 CYS A CA 1
ATOM 712 C C . CYS A 1 93 ? -14.362 3.883 -12.113 1.00 95.31 93 CYS A C 1
ATOM 714 O O . CYS A 1 93 ? -15.406 3.301 -11.785 1.00 95.31 93 CYS A O 1
ATOM 716 N N . PRO A 1 94 ? -14.280 5.229 -12.152 1.00 95.25 94 PRO A N 1
ATOM 717 C CA . PRO A 1 94 ? -15.357 6.113 -11.704 1.00 95.25 94 PRO A CA 1
ATOM 718 C C . PRO A 1 94 ? -16.658 5.897 -12.489 1.00 95.25 94 PRO A C 1
ATOM 720 O O . PRO A 1 94 ? -16.634 5.714 -13.706 1.00 95.25 94 PRO A O 1
ATOM 723 N N . GLY A 1 95 ? -17.801 5.927 -11.796 1.00 94.88 95 GLY A N 1
ATOM 724 C CA . GLY A 1 95 ? -19.129 5.796 -12.405 1.00 94.88 95 GLY A CA 1
ATOM 725 C C . GLY A 1 95 ? -19.515 4.372 -12.816 1.00 94.88 95 GLY A C 1
ATOM 726 O O . GLY A 1 95 ? -20.556 4.178 -13.443 1.00 94.88 95 GLY A O 1
ATOM 727 N N . THR A 1 96 ? -18.704 3.367 -12.475 1.00 95.25 96 THR A N 1
ATOM 728 C CA . THR A 1 96 ? -18.984 1.953 -12.768 1.00 95.25 96 THR A CA 1
ATOM 729 C C . THR A 1 96 ? -19.391 1.188 -11.509 1.00 95.25 96 THR A C 1
ATOM 731 O O . THR A 1 96 ? -19.133 1.618 -10.388 1.00 95.25 96 THR A O 1
ATOM 734 N N . VAL A 1 97 ? -19.955 -0.014 -11.675 1.00 95.25 97 VAL A N 1
ATOM 735 C CA . VAL A 1 97 ? -20.243 -0.926 -10.547 1.00 95.25 97 VAL A CA 1
ATOM 736 C C . VAL A 1 97 ? -18.988 -1.369 -9.778 1.00 95.25 97 VAL A C 1
ATOM 738 O O . VAL A 1 97 ? -19.106 -1.860 -8.663 1.00 95.25 97 VAL A O 1
ATOM 741 N N . ASN A 1 98 ? -17.796 -1.194 -10.362 1.00 96.19 98 ASN A N 1
ATOM 742 C CA . ASN A 1 98 ? -16.503 -1.531 -9.762 1.00 96.19 98 ASN A CA 1
ATOM 743 C C . ASN A 1 98 ? -15.719 -0.285 -9.320 1.00 96.19 98 ASN A C 1
ATOM 745 O O . ASN A 1 98 ? -14.496 -0.349 -9.188 1.00 96.19 98 ASN A O 1
ATOM 749 N N . GLU A 1 99 ? -16.395 0.849 -9.123 1.00 96.75 99 GLU A N 1
ATOM 750 C CA . GLU A 1 99 ? -15.758 2.077 -8.654 1.00 96.75 99 GLU A CA 1
ATOM 751 C C . GLU A 1 99 ? -15.070 1.854 -7.298 1.00 96.75 99 GLU A C 1
ATOM 753 O O . GLU A 1 99 ? -15.693 1.444 -6.313 1.00 96.75 99 GLU A O 1
ATOM 758 N N . VAL A 1 100 ? -13.771 2.151 -7.247 1.00 96.56 100 VAL A N 1
ATOM 759 C CA . VAL A 1 100 ? -12.944 2.091 -6.040 1.00 96.56 100 VAL A CA 1
ATOM 760 C C . VAL A 1 100 ? -12.670 3.515 -5.575 1.00 96.56 100 VAL A C 1
ATOM 762 O O . VAL A 1 100 ? -11.866 4.230 -6.163 1.00 96.56 100 VAL A O 1
ATOM 765 N N . ARG A 1 101 ? -13.323 3.913 -4.481 1.00 92.31 101 ARG A N 1
ATOM 766 C CA . ARG A 1 101 ? -13.128 5.233 -3.849 1.00 92.31 101 ARG A CA 1
ATOM 767 C C . ARG A 1 101 ? -11.993 5.254 -2.833 1.00 92.31 101 ARG A C 1
ATOM 769 O O . ARG A 1 101 ? -11.357 6.282 -2.634 1.00 92.31 101 ARG A O 1
ATOM 776 N N . TYR A 1 102 ? -11.753 4.115 -2.188 1.00 92.75 102 TYR A N 1
ATOM 777 C CA . TYR A 1 102 ? -10.734 3.942 -1.160 1.00 92.75 102 TYR A CA 1
ATOM 778 C C . TYR A 1 102 ? -9.985 2.645 -1.439 1.00 92.75 102 TYR A C 1
ATOM 780 O O . TYR A 1 102 ? -10.593 1.582 -1.560 1.00 92.75 102 TYR A O 1
ATOM 788 N N . VAL A 1 103 ? -8.667 2.742 -1.582 1.00 95.50 103 VAL A N 1
ATOM 789 C CA . VAL A 1 103 ? -7.820 1.600 -1.932 1.00 95.50 103 VAL A CA 1
ATOM 790 C C . VAL A 1 103 ? -7.538 0.747 -0.697 1.00 95.50 103 VAL A C 1
ATOM 792 O O . VAL A 1 103 ? -7.164 1.267 0.351 1.00 95.50 103 VAL A O 1
ATOM 795 N N . GLU A 1 104 ? -7.667 -0.571 -0.855 1.00 97.31 104 GLU A N 1
ATOM 796 C CA . GLU A 1 104 ? -7.239 -1.569 0.135 1.00 97.31 104 GLU A CA 1
ATOM 797 C C . GLU A 1 104 ? -5.941 -2.246 -0.317 1.00 97.31 104 GLU A C 1
ATOM 799 O O . GLU A 1 104 ? -4.890 -2.078 0.294 1.00 97.31 104 GLU A O 1
ATOM 804 N N . HIS A 1 105 ? -6.004 -2.968 -1.439 1.00 97.62 105 HIS A N 1
ATOM 805 C CA . HIS A 1 105 ? -4.883 -3.698 -2.021 1.00 97.62 105 HIS A CA 1
ATOM 806 C C . HIS A 1 105 ? -4.632 -3.230 -3.450 1.00 97.62 105 HIS A C 1
ATOM 808 O O . HIS A 1 105 ? -5.575 -3.000 -4.207 1.00 97.62 105 HIS A O 1
ATOM 814 N N . VAL A 1 106 ? -3.358 -3.164 -3.837 1.00 96.94 106 VAL A N 1
ATOM 815 C CA . VAL A 1 106 ? -2.929 -2.859 -5.205 1.00 96.94 106 VAL A CA 1
ATOM 816 C C . VAL A 1 106 ? -2.072 -4.007 -5.718 1.00 96.94 106 VAL A C 1
ATOM 818 O O . VAL A 1 106 ? -1.170 -4.477 -5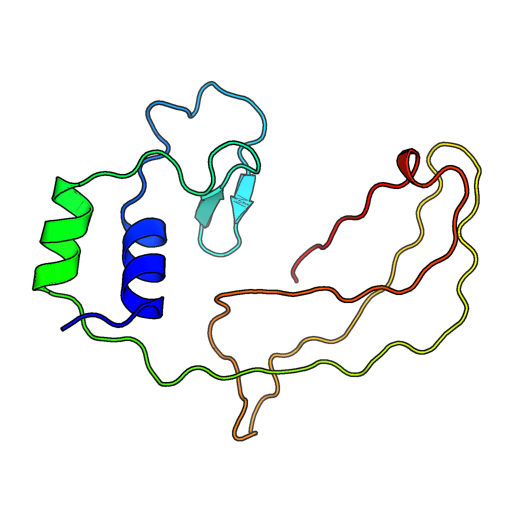.027 1.00 96.94 106 VAL A O 1
ATOM 821 N N . GLN A 1 107 ? -2.351 -4.460 -6.938 1.00 97.00 107 GLN A N 1
ATOM 822 C CA . GLN A 1 107 ? -1.571 -5.491 -7.617 1.00 97.00 107 GLN A CA 1
ATOM 823 C C . GLN A 1 107 ? -1.057 -4.946 -8.946 1.00 97.00 107 GLN A C 1
ATOM 825 O O . GLN A 1 107 ? -1.846 -4.623 -9.828 1.00 97.00 107 GLN A O 1
ATOM 830 N N . CYS A 1 108 ? 0.266 -4.894 -9.103 1.00 95.50 108 CYS A N 1
ATOM 831 C CA . CYS A 1 108 ? 0.903 -4.633 -10.388 1.00 95.50 108 CYS A CA 1
ATOM 832 C C . CYS A 1 108 ? 1.285 -5.972 -11.024 1.00 95.50 108 CYS A C 1
ATOM 834 O O . CYS A 1 108 ? 2.150 -6.687 -10.513 1.00 95.50 108 CYS A O 1
ATOM 836 N N . LYS A 1 109 ? 0.599 -6.339 -12.109 1.00 95.00 109 LYS A N 1
ATOM 837 C CA . LYS A 1 109 ? 0.877 -7.564 -12.862 1.00 95.00 109 LYS A CA 1
ATOM 838 C C . LYS A 1 109 ? 1.797 -7.221 -14.022 1.00 95.00 109 LYS A C 1
ATOM 840 O O . LYS A 1 109 ? 1.422 -6.443 -14.890 1.00 95.00 109 LYS A O 1
ATOM 845 N N . VAL A 1 110 ? 2.990 -7.806 -14.023 1.00 94.56 110 VAL A N 1
ATOM 846 C CA . VAL A 1 110 ? 4.015 -7.557 -15.040 1.00 94.56 110 VAL A CA 1
ATOM 847 C C . VAL A 1 110 ? 4.468 -8.867 -15.668 1.00 94.56 110 VAL A C 1
ATOM 849 O O . VAL A 1 110 ? 4.636 -9.873 -14.977 1.00 94.56 110 VAL A O 1
ATOM 852 N N . SER A 1 111 ? 4.692 -8.836 -16.977 1.00 94.31 111 SER A N 1
ATOM 853 C CA . SER A 1 111 ? 5.356 -9.895 -17.733 1.00 94.31 111 SER A CA 1
ATOM 854 C C . SER A 1 111 ? 6.595 -9.287 -18.380 1.00 94.31 111 SER A C 1
ATOM 856 O O . SER A 1 111 ? 6.488 -8.288 -19.083 1.00 94.31 111 SER A O 1
ATOM 858 N N . LEU A 1 112 ? 7.778 -9.828 -18.086 1.00 94.69 112 LEU A N 1
ATOM 859 C CA . LEU A 1 112 ? 9.048 -9.294 -18.583 1.00 94.69 112 LEU A CA 1
ATOM 860 C C . LEU A 1 112 ? 10.113 -10.386 -18.686 1.00 94.69 112 LEU A C 1
ATOM 862 O O . LEU A 1 112 ? 10.031 -11.422 -18.020 1.00 94.69 112 LEU A O 1
ATOM 866 N N . ARG A 1 113 ? 11.156 -10.121 -19.478 1.00 93.94 113 ARG A N 1
ATOM 867 C CA . ARG A 1 113 ? 12.342 -10.974 -19.612 1.00 93.94 113 ARG A CA 1
ATOM 868 C C . ARG A 1 113 ? 13.603 -10.167 -19.317 1.00 93.94 113 ARG A C 1
ATOM 870 O O . ARG A 1 113 ? 13.834 -9.139 -19.939 1.00 93.94 113 ARG A O 1
ATOM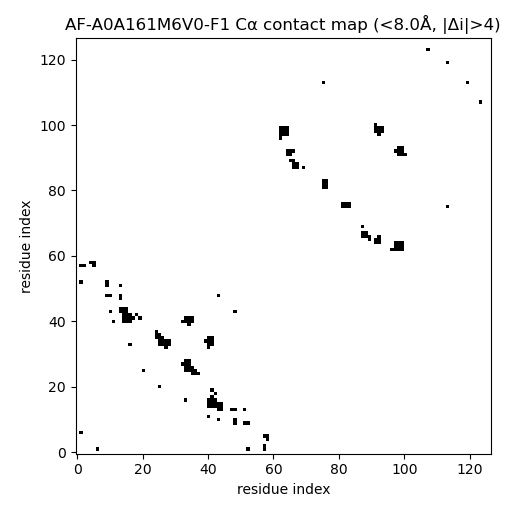 877 N N . PHE A 1 114 ? 14.433 -10.660 -18.401 1.00 95.12 114 PHE A N 1
ATOM 878 C CA . PHE A 1 114 ? 15.726 -10.058 -18.070 1.00 95.12 114 PHE A CA 1
ATOM 879 C C . PHE A 1 114 ? 16.665 -11.103 -17.461 1.00 95.12 114 PHE A C 1
ATOM 881 O O . PHE A 1 114 ? 16.211 -11.980 -16.718 1.00 95.12 114 PHE A O 1
ATOM 888 N N . PHE A 1 115 ? 17.966 -11.015 -17.747 1.00 94.25 115 PHE A N 1
ATOM 889 C CA . PHE A 1 115 ? 18.971 -11.912 -17.180 1.00 94.25 115 PHE A CA 1
ATOM 890 C C . PHE A 1 115 ? 20.194 -11.129 -16.677 1.00 94.25 115 PHE A C 1
ATOM 892 O O . PHE A 1 115 ? 20.761 -10.363 -17.452 1.00 94.25 115 PHE A O 1
ATOM 899 N N . PRO A 1 116 ? 20.639 -11.349 -15.426 1.00 94.81 116 PRO A N 1
ATOM 900 C CA . PRO A 1 116 ? 20.012 -12.172 -14.387 1.00 94.81 116 PRO A CA 1
ATOM 901 C C . PRO A 1 116 ? 18.839 -11.443 -13.702 1.00 94.81 116 PRO A C 1
ATOM 903 O O . PRO A 1 116 ? 18.921 -10.257 -13.396 1.00 94.81 116 PRO A O 1
ATOM 906 N N . ARG A 1 117 ? 17.748 -12.164 -13.390 1.00 95.94 117 ARG A N 1
ATOM 907 C CA . ARG A 1 117 ? 16.526 -11.586 -12.781 1.00 95.94 117 ARG A CA 1
ATOM 908 C C . ARG A 1 117 ? 16.790 -10.822 -11.475 1.00 95.94 117 ARG A C 1
ATOM 910 O O . ARG A 1 117 ? 16.108 -9.844 -11.202 1.00 95.94 117 ARG A O 1
ATOM 917 N N . GLY A 1 118 ? 17.768 -11.263 -10.679 1.00 96.06 118 GLY A N 1
ATOM 918 C CA . GLY A 1 118 ? 18.123 -10.638 -9.397 1.00 96.06 118 GLY A CA 1
ATOM 919 C C . GLY A 1 118 ? 18.673 -9.212 -9.510 1.00 96.06 118 GLY A C 1
ATOM 920 O O . GLY A 1 118 ? 18.711 -8.510 -8.506 1.00 96.06 118 GLY A O 1
ATOM 921 N N . ASN A 1 119 ? 19.047 -8.768 -10.714 1.00 95.19 119 ASN A N 1
ATOM 922 C CA . ASN A 1 119 ? 19.519 -7.404 -10.955 1.00 95.19 119 ASN A CA 1
ATOM 923 C C . ASN A 1 119 ? 18.373 -6.400 -11.168 1.00 95.19 119 ASN A C 1
ATOM 925 O O . ASN A 1 119 ? 18.631 -5.209 -11.318 1.00 95.19 119 ASN A O 1
ATOM 929 N N . LEU A 1 120 ? 17.116 -6.855 -11.192 1.00 95.81 120 LEU A N 1
ATOM 930 C CA . LEU A 1 120 ? 15.960 -5.975 -11.329 1.00 95.81 120 LEU A CA 1
ATOM 931 C C . LEU A 1 120 ? 15.440 -5.502 -9.973 1.00 95.81 120 LEU A C 1
ATOM 933 O O . LEU A 1 120 ? 15.250 -6.289 -9.047 1.00 95.81 120 LEU A O 1
ATOM 937 N N . ARG A 1 121 ? 15.086 -4.216 -9.911 1.00 95.75 121 ARG A N 1
ATOM 938 C CA . ARG A 1 121 ? 14.281 -3.631 -8.837 1.00 95.75 121 ARG A CA 1
ATOM 939 C C . ARG A 1 121 ? 13.025 -3.020 -9.439 1.00 95.75 121 ARG A C 1
ATOM 941 O O . ARG A 1 121 ? 13.118 -2.093 -10.236 1.00 95.75 121 ARG A O 1
ATOM 948 N N . LEU A 1 122 ? 11.863 -3.518 -9.027 1.00 96.56 122 LEU A N 1
ATOM 949 C CA . LEU A 1 122 ? 10.572 -2.965 -9.420 1.00 96.56 122 LEU A CA 1
ATOM 950 C C . LEU A 1 122 ? 10.054 -2.067 -8.301 1.00 96.56 122 LEU A C 1
ATOM 952 O O . LEU A 1 122 ? 10.081 -2.448 -7.132 1.00 96.56 122 LEU A O 1
ATOM 956 N N . VAL A 1 123 ? 9.585 -0.880 -8.672 1.00 96.81 123 VAL A N 1
ATOM 957 C CA . VAL A 1 123 ? 8.985 0.088 -7.754 1.00 96.81 123 VAL A CA 1
ATOM 958 C C . VAL A 1 123 ? 7.661 0.534 -8.355 1.00 96.81 123 VAL A C 1
ATOM 960 O O . VAL A 1 123 ? 7.607 0.884 -9.531 1.00 96.81 123 VAL A O 1
ATOM 963 N N . LEU A 1 124 ? 6.602 0.496 -7.549 1.00 96.75 124 LEU A N 1
ATOM 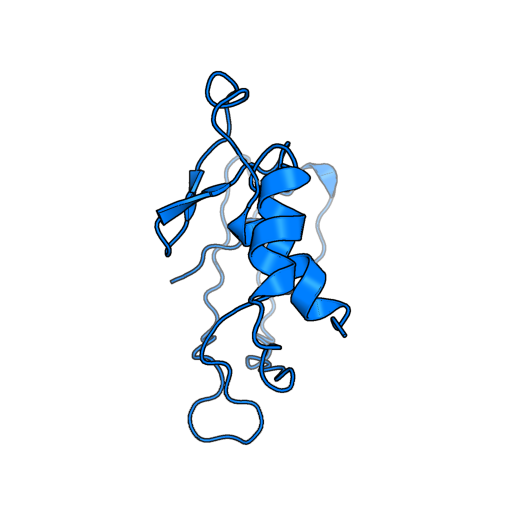964 C CA . LEU A 1 124 ? 5.296 1.047 -7.888 1.00 96.75 124 LEU A CA 1
ATOM 965 C C . LEU A 1 124 ? 5.073 2.295 -7.037 1.00 96.75 124 LEU A C 1
ATOM 967 O O . LEU A 1 124 ? 5.127 2.216 -5.810 1.00 96.75 124 LEU A O 1
ATOM 971 N N . THR A 1 125 ? 4.808 3.419 -7.692 1.00 96.19 125 THR A N 1
ATOM 972 C CA . THR A 1 125 ? 4.546 4.705 -7.040 1.00 96.19 125 THR A CA 1
ATOM 973 C C . THR A 1 125 ? 3.081 5.069 -7.259 1.00 96.19 125 THR A C 1
ATOM 975 O O . THR A 1 125 ? 2.591 4.967 -8.383 1.00 96.19 125 THR A O 1
ATOM 978 N N . SER A 1 126 ? 2.370 5.438 -6.190 1.00 94.12 126 SER A N 1
ATOM 979 C CA . SER A 1 126 ? 1.001 5.963 -6.283 1.00 94.12 126 SER A CA 1
ATOM 980 C C . SER A 1 126 ? 0.989 7.373 -6.897 1.00 94.12 126 SER A C 1
ATOM 982 O O . SER A 1 126 ? 2.057 7.982 -6.979 1.00 94.12 126 SER A O 1
ATOM 984 N N . PRO A 1 127 ? -0.183 7.902 -7.300 1.00 92.69 127 PRO A N 1
ATOM 985 C CA . PRO A 1 127 ? -0.330 9.316 -7.646 1.00 92.69 127 PRO A CA 1
ATOM 986 C C . PRO A 1 127 ? 0.147 10.262 -6.537 1.00 92.69 127 PRO A C 1
ATOM 988 O O . PRO A 1 127 ? 0.128 9.841 -5.351 1.00 92.69 127 PRO A O 1
#

pLDDT: mean 95.95, std 2.55, range [88.12, 98.69]

Sequence (127 aa):
ELSWRDMQHIVVMTSNPSPLLKESGWITNGVNRKVSHKFGYGLMDGAAMVNLAEQWTSVPPQHICKSQEVIEDRAIDPSFSSVLTVTVDASGCPGTVNEVRYVEHVQCKVSLRFFPRGNLRLVLTSP

Nearest PDB structures (foldseek):
  1ot5-assembly2_B  TM=6.754E-01  e=6.770E-03  Saccharomyces cerevisiae
  3hjr-assembly1_A  TM=8.314E-01  e=4.035E-02  Aeromonas sobria
  2baf-assembly1_A  TM=1.167E-01  e=9.797E+00  Bos taurus

Solvent-accessible surface area (backbone atoms only — not comparable to full-atom values): 8878 Å² total; per-residue (Å²): 138,78,54,79,63,41,54,52,52,42,50,62,72,35,26,44,38,74,94,54,64,87,54,84,68,67,43,71,48,100,83,74,44,60,35,25,95,90,50,47,41,35,48,83,38,68,67,53,37,51,63,49,56,79,72,58,75,79,70,76,86,88,56,73,57,78,60,81,81,84,90,68,97,73,87,77,69,85,57,88,90,60,83,87,87,83,88,78,77,70,83,26,46,75,96,46,99,29,42,42,92,70,89,87,81,87,84,89,88,82,88,87,88,69,87,67,63,85,78,66,83,89,83,87,80,79,134

Secondary structure (DSSP, 8-state):
---HHHHHHHHHHH-B-GGGTTSS-EEE-TTS-EEETTTBT-B--HHHHHHHHHTPPPPPPP----PPP---------STT------------TTSTT--SS-S----------SSGGG--------